Protein AF-A0A2N3KUZ4-F1 (afdb_monomer_lite)

Secondary structure (DSSP, 8-state):
------EEEEEEEEEETTS-EEEEEEESSHHHHHHHHHHHHTSTTEEEEEEEEEEEETTTTEEEEEEEEEEEHHHHHTTSSS------------HHHHHHHHHHHHHHHHHHHHHHHHHHHHHHHH--

Structure (mmCIF, N/CA/C/O backbone):
data_AF-A0A2N3KUZ4-F1
#
_entry.id   AF-A0A2N3KUZ4-F1
#
loop_
_atom_site.group_PDB
_atom_site.id
_atom_site.type_symbol
_atom_site.label_atom_id
_atom_site.label_alt_id
_atom_site.label_comp_id
_atom_site.label_asym_id
_atom_site.label_entity_id
_atom_site.label_seq_id
_atom_site.pdbx_PDB_ins_code
_atom_site.Cartn_x
_atom_site.Cartn_y
_atom_site.Cartn_z
_atom_site.occupancy
_atom_site.B_iso_or_equiv
_atom_site.auth_seq_id
_atom_site.auth_comp_id
_atom_site.auth_asym_id
_atom_site.auth_atom_id
_atom_site.pdbx_PDB_model_num
ATOM 1 N N . MET A 1 1 ? -25.610 15.418 17.432 1.00 38.47 1 MET A N 1
ATOM 2 C CA . MET A 1 1 ? -25.399 14.179 16.653 1.00 38.47 1 MET A CA 1
ATOM 3 C C . MET A 1 1 ? -23.922 13.826 16.737 1.00 38.47 1 MET A C 1
ATOM 5 O O . MET A 1 1 ? -23.121 14.467 16.071 1.00 38.47 1 MET A O 1
ATOM 9 N N . SER A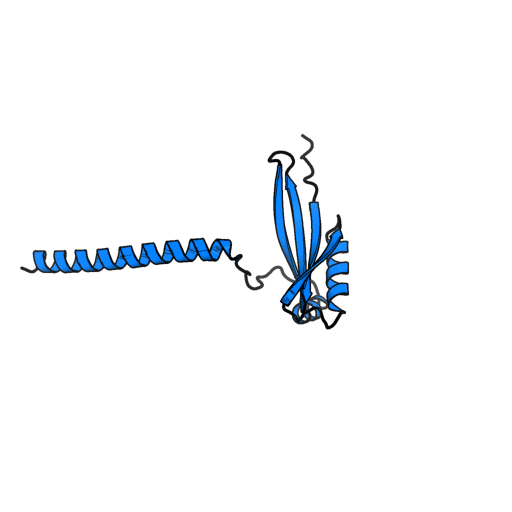 1 2 ? -23.537 12.907 17.626 1.00 41.91 2 SER A N 1
ATOM 10 C CA . SER A 1 2 ? -22.158 12.411 17.710 1.00 41.91 2 SER A CA 1
ATOM 11 C C . SER A 1 2 ? -21.887 11.555 16.476 1.00 41.91 2 SER A C 1
ATOM 13 O O . SER A 1 2 ? -22.468 10.482 16.328 1.00 41.91 2 SER A O 1
ATOM 15 N N . GLY A 1 3 ? -21.078 12.078 15.554 1.00 49.69 3 GLY A N 1
ATOM 16 C CA . GLY A 1 3 ? -20.662 11.356 14.359 1.00 49.69 3 GLY A CA 1
ATOM 17 C C . GLY A 1 3 ? -20.030 10.033 14.763 1.00 49.69 3 GLY A C 1
ATOM 18 O O . GLY A 1 3 ? -19.158 10.005 15.626 1.00 49.69 3 GLY A O 1
ATOM 19 N N . ASN A 1 4 ? -20.513 8.943 14.176 1.00 50.81 4 ASN A N 1
ATOM 20 C CA . ASN A 1 4 ? -19.980 7.614 14.411 1.00 50.81 4 ASN A CA 1
ATOM 21 C C . ASN A 1 4 ? -18.487 7.638 14.031 1.00 50.81 4 ASN A C 1
ATOM 23 O O . ASN A 1 4 ? -18.154 7.788 12.851 1.00 50.81 4 ASN A O 1
ATOM 27 N N . LEU A 1 5 ? -17.585 7.623 15.021 1.00 57.00 5 LEU A N 1
ATOM 28 C CA . LEU A 1 5 ? -16.144 7.608 14.779 1.00 57.00 5 LEU A CA 1
ATOM 29 C C . LEU A 1 5 ? -15.813 6.243 14.173 1.00 57.00 5 LEU A C 1
ATOM 31 O O . LEU A 1 5 ? -15.598 5.276 14.895 1.00 57.00 5 LEU A O 1
ATOM 35 N N . LEU A 1 6 ? -15.795 6.170 12.839 1.00 62.56 6 LEU A N 1
ATOM 36 C CA . LEU A 1 6 ? -15.320 5.002 12.100 1.00 62.56 6 LEU A CA 1
ATOM 37 C C . LEU A 1 6 ? -13.988 4.559 12.709 1.00 62.56 6 LEU A C 1
ATOM 39 O O . LEU A 1 6 ? -13.032 5.343 12.719 1.00 62.56 6 LEU A O 1
ATOM 43 N N . ARG A 1 7 ? -13.918 3.328 13.222 1.00 71.81 7 ARG A N 1
ATOM 44 C CA . ARG A 1 7 ? -12.677 2.788 13.778 1.00 71.81 7 ARG A CA 1
ATOM 45 C C . ARG A 1 7 ? -11.683 2.649 12.628 1.00 71.81 7 ARG A C 1
ATOM 47 O O . ARG A 1 7 ? -11.876 1.831 11.728 1.00 71.81 7 ARG A O 1
ATOM 54 N N . LYS A 1 8 ? -10.665 3.509 12.630 1.00 84.75 8 LYS A N 1
ATOM 55 C CA . LYS A 1 8 ? -9.587 3.497 11.641 1.00 84.75 8 LYS A CA 1
ATOM 56 C C . LYS A 1 8 ? -8.400 2.750 12.217 1.00 84.75 8 LYS A C 1
ATOM 58 O O . LYS A 1 8 ? -7.985 3.030 13.340 1.00 84.75 8 LYS A O 1
ATOM 63 N N . THR A 1 9 ? -7.853 1.833 11.442 1.00 88.88 9 THR A N 1
ATOM 64 C CA . THR A 1 9 ? -6.560 1.212 11.715 1.00 88.88 9 THR A CA 1
ATOM 65 C C . THR A 1 9 ? -5.684 1.318 10.477 1.00 88.88 9 THR A C 1
ATOM 67 O O . THR A 1 9 ? -6.168 1.556 9.372 1.00 88.88 9 THR A O 1
ATOM 70 N N . TYR A 1 10 ? -4.379 1.199 10.665 1.00 89.75 10 TYR A N 1
ATOM 71 C CA . TYR A 1 10 ? -3.377 1.327 9.623 1.00 89.75 10 TYR A CA 1
ATOM 72 C C . TYR A 1 10 ? -2.507 0.081 9.640 1.00 89.75 10 TYR A C 1
ATOM 74 O O . TYR A 1 10 ? -1.762 -0.149 10.588 1.00 89.75 10 TYR A O 1
ATOM 82 N N . THR A 1 11 ? -2.608 -0.718 8.590 1.00 92.69 11 THR A N 1
ATOM 83 C CA . THR A 1 11 ? -1.832 -1.938 8.405 1.00 92.69 11 THR A CA 1
ATOM 84 C C . THR A 1 11 ? -0.625 -1.654 7.524 1.00 92.69 11 THR A C 1
ATOM 86 O O . THR A 1 11 ? -0.754 -1.090 6.434 1.00 92.69 11 THR A O 1
ATOM 89 N N . VAL A 1 12 ? 0.556 -2.053 7.981 1.00 92.06 12 VAL A N 1
ATOM 90 C CA . VAL A 1 12 ? 1.801 -1.946 7.221 1.00 92.06 12 VAL A CA 1
ATOM 91 C C . VAL A 1 12 ? 2.021 -3.239 6.447 1.00 92.06 12 VAL A C 1
ATOM 93 O O . VAL A 1 12 ? 2.230 -4.304 7.026 1.00 92.06 12 VAL A O 1
ATOM 96 N N . MET A 1 13 ? 1.999 -3.130 5.124 1.00 92.81 13 MET A N 1
ATOM 97 C CA . MET A 1 13 ? 2.273 -4.217 4.191 1.00 92.81 13 MET A CA 1
ATOM 98 C C . MET A 1 13 ? 3.639 -4.000 3.557 1.00 92.81 13 MET A C 1
ATOM 100 O O . MET A 1 13 ? 3.912 -2.920 3.041 1.00 92.81 13 MET A O 1
ATOM 104 N N . VAL A 1 14 ? 4.490 -5.015 3.533 1.00 91.69 14 VAL A N 1
ATOM 105 C CA . VAL A 1 14 ? 5.822 -4.926 2.931 1.00 91.69 14 VAL A CA 1
ATOM 106 C C . VAL A 1 14 ? 5.991 -5.940 1.821 1.00 91.69 14 VAL A C 1
ATOM 108 O O . VAL A 1 14 ? 5.605 -7.098 1.948 1.00 91.69 14 VAL A O 1
ATOM 111 N N . THR A 1 15 ? 6.590 -5.486 0.728 1.00 91.38 15 THR A N 1
ATOM 112 C CA . THR A 1 15 ? 6.968 -6.315 -0.411 1.00 91.38 15 THR A CA 1
ATOM 113 C C . THR A 1 15 ? 8.455 -6.628 -0.320 1.00 91.38 15 THR A C 1
ATOM 115 O O . THR A 1 15 ? 9.291 -5.721 -0.248 1.00 91.38 15 THR A O 1
ATOM 118 N N . ARG A 1 16 ? 8.784 -7.919 -0.318 1.00 87.69 16 ARG A N 1
ATOM 119 C CA . ARG A 1 16 ? 10.162 -8.421 -0.317 1.00 87.69 16 ARG A CA 1
ATOM 120 C C . ARG A 1 16 ? 10.762 -8.421 -1.718 1.00 87.69 16 ARG A C 1
ATOM 122 O O . ARG A 1 16 ? 10.039 -8.398 -2.710 1.00 87.69 16 ARG A O 1
ATOM 129 N N . THR A 1 17 ? 12.085 -8.517 -1.800 1.00 83.44 17 THR A N 1
ATOM 130 C CA . THR A 1 17 ? 12.831 -8.688 -3.063 1.00 83.44 17 THR A CA 1
ATOM 131 C C . THR A 1 17 ? 12.383 -9.917 -3.849 1.00 83.44 17 THR A C 1
ATOM 133 O O . THR A 1 17 ? 12.437 -9.922 -5.072 1.00 83.44 17 THR A O 1
ATOM 136 N N . THR A 1 18 ? 11.864 -10.933 -3.158 1.00 85.06 18 THR A N 1
ATOM 137 C CA . THR A 1 18 ? 11.267 -12.132 -3.757 1.00 85.06 18 THR A CA 1
ATOM 138 C C . THR A 1 18 ? 9.881 -11.897 -4.374 1.00 85.06 18 THR A C 1
ATOM 140 O O . THR A 1 18 ? 9.295 -12.829 -4.915 1.00 85.06 18 THR A O 1
ATOM 143 N N . GLY A 1 19 ? 9.317 -10.690 -4.258 1.00 79.56 19 GLY A N 1
ATOM 144 C CA . GLY A 1 19 ? 7.958 -10.350 -4.693 1.00 79.56 19 GLY A CA 1
ATOM 145 C C . GLY A 1 19 ? 6.856 -10.755 -3.708 1.00 79.56 19 GLY A C 1
ATOM 146 O O . GLY A 1 19 ? 5.696 -10.397 -3.906 1.00 79.56 19 GLY A O 1
ATOM 147 N N . ALA A 1 20 ? 7.194 -11.461 -2.625 1.00 82.81 20 ALA A N 1
ATOM 148 C CA . ALA A 1 20 ? 6.234 -11.836 -1.593 1.00 82.81 20 ALA A CA 1
ATOM 149 C C . ALA A 1 20 ? 5.785 -10.611 -0.779 1.00 82.81 20 ALA A C 1
ATOM 151 O O . ALA A 1 20 ? 6.618 -9.810 -0.344 1.00 82.81 20 ALA A O 1
ATOM 152 N N . GLN A 1 21 ? 4.477 -10.498 -0.538 1.00 87.50 21 GLN A N 1
ATOM 153 C CA . GLN A 1 21 ? 3.905 -9.502 0.368 1.00 87.50 21 GLN A CA 1
ATOM 154 C C . GLN A 1 21 ? 3.726 -10.083 1.768 1.00 87.50 21 GLN A C 1
ATOM 156 O O . GLN A 1 21 ? 3.338 -11.239 1.929 1.00 87.50 21 GLN A O 1
ATOM 161 N N . MET A 1 22 ? 4.004 -9.267 2.777 1.00 89.69 22 MET A N 1
ATOM 162 C CA . MET A 1 22 ? 3.895 -9.627 4.183 1.00 89.69 22 MET A CA 1
ATOM 163 C C . MET A 1 22 ? 3.236 -8.494 4.956 1.00 89.69 22 MET A C 1
ATOM 165 O O . MET A 1 22 ? 3.638 -7.338 4.833 1.00 89.69 22 MET A O 1
ATOM 169 N N . GLU A 1 23 ? 2.246 -8.837 5.766 1.00 90.69 23 GLU A N 1
ATOM 170 C CA . GLU A 1 23 ? 1.716 -7.937 6.781 1.00 90.69 23 GLU A CA 1
ATOM 171 C C . GLU A 1 23 ? 2.681 -7.911 7.968 1.00 90.69 23 GLU A C 1
ATOM 173 O O . GLU A 1 23 ? 3.080 -8.964 8.467 1.00 90.69 23 GLU A O 1
ATOM 178 N N . LEU A 1 24 ? 3.101 -6.719 8.381 1.00 87.94 24 LEU A N 1
ATOM 179 C CA . LEU A 1 24 ? 3.979 -6.541 9.538 1.00 87.94 24 LEU A CA 1
ATOM 180 C C . LEU A 1 24 ? 3.175 -6.297 10.802 1.00 87.94 24 LEU A C 1
ATOM 182 O O . LEU A 1 24 ? 3.302 -7.027 11.779 1.00 87.94 24 LEU A O 1
ATOM 186 N N . GLU A 1 25 ? 2.384 -5.232 10.786 1.00 89.06 25 GLU A N 1
ATOM 187 C CA . GLU A 1 25 ? 1.740 -4.715 11.980 1.00 89.06 25 GLU A CA 1
ATOM 188 C C . GLU A 1 25 ? 0.522 -3.879 11.599 1.00 89.06 25 GLU A C 1
ATOM 190 O O . GLU A 1 25 ? 0.503 -3.217 10.558 1.00 89.06 25 GLU A O 1
ATOM 195 N N . THR A 1 26 ? -0.477 -3.883 12.478 1.00 89.81 26 THR A N 1
ATOM 196 C CA . THR A 1 26 ? -1.628 -2.990 12.404 1.00 89.81 26 THR A CA 1
ATOM 197 C C . THR A 1 26 ? -1.611 -2.038 13.598 1.00 89.81 26 THR A C 1
ATOM 199 O O . THR A 1 26 ? -1.738 -2.470 14.740 1.00 89.81 26 THR A O 1
ATOM 202 N N . ALA A 1 27 ? -1.499 -0.738 13.330 1.00 87.69 27 ALA A N 1
ATOM 203 C CA . ALA A 1 27 ? -1.516 0.324 14.332 1.00 87.69 27 ALA A CA 1
ATOM 204 C C . ALA A 1 27 ? -2.841 1.103 14.302 1.00 87.69 27 ALA A C 1
ATOM 206 O O . ALA A 1 27 ? -3.505 1.202 13.271 1.00 87.69 27 ALA A O 1
ATOM 207 N N . SER A 1 28 ? -3.237 1.705 15.423 1.00 85.06 28 SER A N 1
ATOM 208 C CA . SER A 1 28 ? -4.383 2.629 15.478 1.00 85.06 28 SER A CA 1
ATOM 209 C C . SER A 1 28 ? -4.050 4.019 14.932 1.00 85.06 28 SER A C 1
ATOM 211 O O . SER A 1 28 ? -4.935 4.739 14.473 1.00 85.06 28 SER A O 1
ATOM 213 N N . GLU A 1 29 ? -2.772 4.396 14.958 1.00 86.81 29 GLU A N 1
ATOM 214 C CA . GLU A 1 29 ? -2.299 5.717 14.562 1.00 86.81 29 GLU A CA 1
ATOM 215 C C . GLU A 1 29 ? -1.463 5.664 13.285 1.00 86.81 29 GLU A C 1
ATOM 217 O O . GLU A 1 29 ? -0.595 4.808 13.110 1.00 86.81 29 GLU A O 1
ATOM 222 N N . TYR A 1 30 ? -1.690 6.638 12.402 1.00 84.88 30 TYR A N 1
ATOM 223 C CA . TYR A 1 30 ? -0.965 6.740 11.138 1.00 84.88 30 TYR A CA 1
ATOM 224 C C . TYR A 1 30 ? 0.537 6.980 11.345 1.00 84.88 30 TYR A C 1
ATOM 226 O O . TYR A 1 30 ? 1.354 6.419 10.619 1.00 84.88 30 TYR A O 1
ATOM 234 N N . ALA A 1 31 ? 0.910 7.797 12.336 1.00 85.62 31 ALA A N 1
ATOM 235 C CA . ALA A 1 31 ? 2.310 8.104 12.629 1.00 85.62 31 ALA A CA 1
ATOM 236 C C . ALA A 1 31 ? 3.098 6.844 13.028 1.00 85.62 31 ALA A C 1
ATOM 238 O O . ALA A 1 31 ? 4.173 6.605 12.481 1.00 85.62 31 ALA A O 1
ATOM 239 N N . ALA A 1 32 ? 2.514 6.000 13.886 1.00 86.81 32 ALA A N 1
ATOM 240 C CA . ALA A 1 32 ? 3.104 4.728 14.295 1.00 86.81 32 ALA A CA 1
ATOM 241 C C . ALA A 1 32 ? 3.253 3.755 13.110 1.00 86.81 32 ALA A C 1
ATOM 243 O O . ALA A 1 32 ? 4.321 3.177 12.907 1.00 86.81 32 ALA A O 1
ATOM 244 N N . ALA A 1 33 ? 2.227 3.636 12.258 1.00 88.19 33 ALA A N 1
ATOM 245 C CA . ALA A 1 33 ? 2.316 2.819 11.044 1.00 88.19 33 ALA A CA 1
ATOM 246 C C . ALA A 1 33 ? 3.392 3.330 10.067 1.00 88.19 33 ALA A C 1
ATOM 248 O O . ALA A 1 33 ? 4.096 2.542 9.439 1.00 88.19 33 ALA A O 1
ATOM 249 N N . MET A 1 34 ? 3.556 4.648 9.949 1.00 89.50 34 MET A N 1
ATOM 250 C CA . MET A 1 34 ? 4.599 5.254 9.119 1.00 89.50 34 MET A CA 1
ATOM 251 C C . MET A 1 34 ? 6.005 4.992 9.654 1.00 89.50 34 MET A C 1
ATOM 253 O O . MET A 1 34 ? 6.910 4.732 8.864 1.00 89.50 34 MET A O 1
ATOM 257 N N . GLU A 1 35 ? 6.207 5.061 10.967 1.00 90.12 35 GLU A N 1
ATOM 258 C CA . GLU A 1 35 ? 7.487 4.725 11.592 1.00 90.12 35 GLU A CA 1
ATOM 259 C C . GLU A 1 35 ? 7.838 3.248 11.376 1.00 90.12 35 GLU A C 1
ATOM 261 O O . GLU A 1 35 ? 8.936 2.938 10.908 1.00 90.12 35 GLU A O 1
ATOM 266 N N . SER A 1 36 ? 6.873 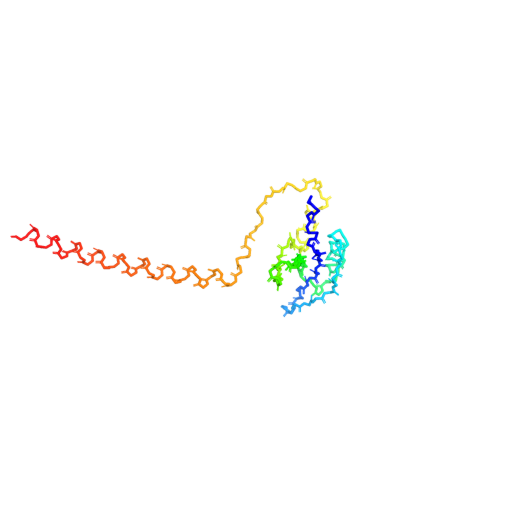2.352 11.600 1.00 89.56 36 SER A N 1
ATOM 267 C CA . SER A 1 36 ? 7.020 0.913 11.351 1.00 89.56 36 SER A CA 1
ATOM 268 C C . SER A 1 36 ? 7.337 0.624 9.874 1.00 89.56 36 SER A C 1
ATOM 270 O O . SER A 1 36 ? 8.273 -0.116 9.564 1.00 89.56 36 SER A O 1
ATOM 272 N N . ALA A 1 37 ? 6.664 1.305 8.938 1.00 89.19 37 ALA A N 1
ATOM 273 C CA . ALA A 1 37 ? 6.941 1.195 7.506 1.00 89.19 37 ALA A CA 1
ATOM 274 C C . ALA A 1 37 ? 8.352 1.677 7.119 1.00 89.19 37 ALA A C 1
ATOM 276 O O . ALA A 1 37 ? 9.002 1.047 6.285 1.00 89.19 37 ALA A O 1
ATOM 277 N N . LYS A 1 38 ? 8.849 2.765 7.725 1.00 90.12 38 LYS A N 1
ATOM 278 C CA . LYS A 1 38 ? 10.226 3.243 7.510 1.00 90.12 38 LYS A CA 1
ATOM 279 C C . LYS A 1 38 ? 11.246 2.239 8.037 1.00 90.12 38 LYS A C 1
ATOM 281 O O . LYS A 1 38 ? 12.122 1.827 7.285 1.00 90.12 38 LYS A O 1
ATOM 286 N N . LYS A 1 39 ? 11.071 1.782 9.280 1.00 89.62 39 LYS A N 1
ATOM 287 C CA . LYS A 1 39 ? 11.937 0.780 9.913 1.00 89.62 39 LYS A CA 1
ATOM 288 C C . LYS A 1 39 ? 11.974 -0.528 9.123 1.00 89.62 39 LYS A C 1
ATOM 290 O O . LYS A 1 39 ? 13.004 -1.187 9.027 1.00 89.62 39 LYS A O 1
ATOM 295 N N . ALA A 1 40 ? 10.858 -0.907 8.503 1.00 88.94 40 ALA A N 1
ATOM 296 C CA . ALA A 1 40 ? 10.816 -2.090 7.660 1.00 88.94 40 ALA A CA 1
ATOM 297 C C . ALA A 1 40 ? 11.667 -1.958 6.383 1.00 88.94 40 ALA A C 1
ATOM 299 O O . ALA A 1 40 ? 12.162 -2.970 5.887 1.00 88.94 40 ALA A O 1
ATOM 300 N N . LEU A 1 41 ? 11.869 -0.745 5.859 1.00 88.62 41 LEU A N 1
ATOM 301 C CA . LEU A 1 41 ? 12.713 -0.496 4.683 1.00 88.62 41 LEU A CA 1
ATOM 302 C C . LEU A 1 41 ? 14.218 -0.493 4.991 1.00 88.62 41 LEU A C 1
ATOM 304 O O . LEU A 1 41 ? 15.014 -0.631 4.053 1.00 88.62 41 LEU A O 1
ATOM 308 N N . ASP A 1 42 ? 14.606 -0.421 6.269 1.00 87.94 42 ASP A N 1
ATOM 309 C CA . ASP A 1 42 ? 16.000 -0.599 6.703 1.00 87.94 42 ASP A CA 1
ATOM 310 C C . ASP A 1 42 ? 16.506 -2.015 6.380 1.00 87.94 42 ASP A C 1
ATOM 312 O O . ASP A 1 42 ? 17.688 -2.225 6.109 1.00 87.94 42 ASP A O 1
ATOM 316 N N . ASN A 1 43 ? 15.606 -3.004 6.337 1.00 87.50 43 ASN A N 1
ATOM 317 C CA . ASN A 1 43 ? 15.944 -4.356 5.907 1.00 87.50 43 ASN A CA 1
ATOM 318 C C . ASN A 1 43 ? 16.111 -4.413 4.380 1.00 87.50 43 ASN A C 1
ATOM 320 O O . ASN A 1 43 ? 15.147 -4.240 3.632 1.00 87.50 43 ASN A O 1
ATOM 324 N N . THR A 1 44 ? 17.321 -4.734 3.912 1.00 85.94 44 THR A N 1
ATOM 325 C CA . THR A 1 44 ? 17.688 -4.828 2.485 1.00 85.94 44 THR A CA 1
ATOM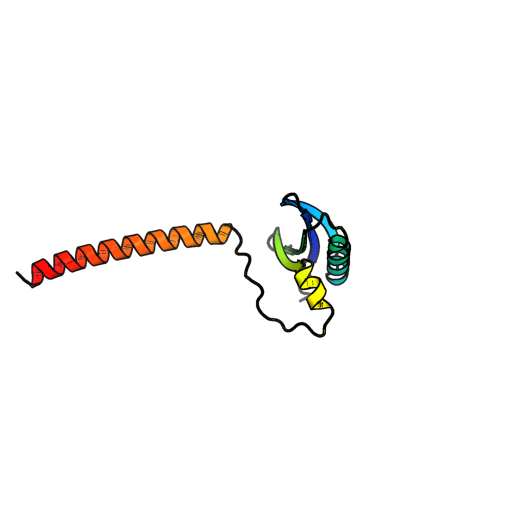 326 C C . THR A 1 44 ? 16.847 -5.812 1.679 1.00 85.94 44 THR A C 1
ATOM 328 O O . THR A 1 44 ? 16.667 -5.606 0.479 1.00 85.94 44 THR A O 1
ATOM 331 N N . ASN A 1 45 ? 16.259 -6.810 2.340 1.00 88.06 45 ASN A N 1
ATOM 332 C CA . ASN A 1 45 ? 15.364 -7.794 1.729 1.00 88.06 45 ASN A CA 1
ATOM 333 C C . ASN A 1 45 ? 13.958 -7.251 1.432 1.00 88.06 45 ASN A C 1
ATOM 335 O O . ASN A 1 45 ? 13.171 -7.926 0.768 1.00 88.06 45 ASN A O 1
ATOM 339 N N . ASN A 1 46 ? 13.634 -6.052 1.912 1.00 88.00 46 ASN A N 1
ATOM 340 C CA . ASN A 1 46 ? 12.379 -5.361 1.654 1.00 88.00 46 ASN A CA 1
ATOM 341 C C . ASN A 1 46 ? 12.606 -4.262 0.611 1.00 88.00 46 ASN A C 1
ATOM 343 O O . ASN A 1 46 ? 13.584 -3.513 0.690 1.00 88.00 46 ASN A O 1
ATOM 347 N N . VAL A 1 47 ? 11.707 -4.177 -0.369 1.00 88.69 47 VAL A N 1
ATOM 348 C CA . VAL A 1 47 ? 11.803 -3.230 -1.498 1.00 88.69 47 VAL A CA 1
ATOM 349 C C . VAL A 1 47 ? 10.8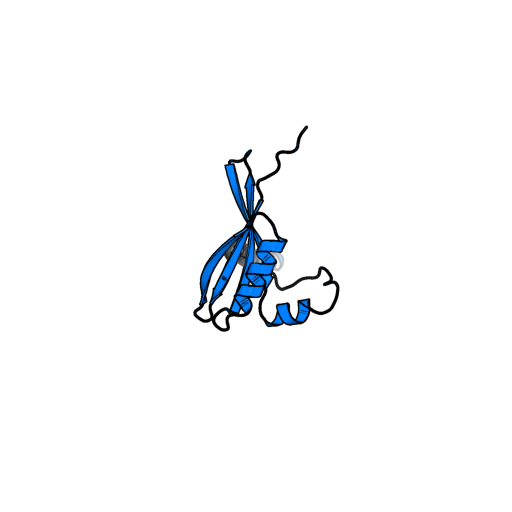10 -2.085 -1.349 1.00 88.69 47 VAL A C 1
ATOM 351 O O . VAL A 1 47 ? 11.100 -0.951 -1.724 1.00 88.69 47 VAL A O 1
ATOM 354 N N . GLU A 1 48 ? 9.639 -2.375 -0.786 1.00 89.88 48 GLU A N 1
ATOM 355 C CA . GLU A 1 48 ? 8.544 -1.421 -0.684 1.00 89.88 48 GLU A CA 1
ATOM 356 C C . GLU A 1 48 ? 7.726 -1.674 0.583 1.00 89.88 48 GLU A C 1
ATOM 358 O O . GLU A 1 48 ? 7.435 -2.821 0.918 1.00 89.88 48 GLU A O 1
ATOM 363 N N . ALA A 1 49 ? 7.322 -0.604 1.259 1.00 91.12 49 ALA A N 1
ATOM 364 C CA . ALA A 1 49 ? 6.394 -0.613 2.377 1.00 91.12 49 ALA A CA 1
ATOM 365 C C . ALA A 1 49 ? 5.162 0.226 2.021 1.00 91.12 49 ALA A C 1
ATOM 367 O O . ALA A 1 49 ? 5.268 1.365 1.568 1.00 91.12 49 ALA A O 1
ATOM 368 N N . ARG A 1 50 ? 3.972 -0.326 2.227 1.00 91.88 50 ARG A N 1
ATOM 369 C CA . ARG A 1 50 ? 2.681 0.314 1.986 1.00 91.88 50 ARG A CA 1
ATOM 370 C C . ARG A 1 50 ? 1.944 0.443 3.305 1.00 91.88 50 ARG A C 1
ATOM 372 O O . ARG A 1 50 ? 1.816 -0.531 4.037 1.00 91.88 50 ARG A O 1
ATOM 379 N N . VAL A 1 51 ? 1.412 1.625 3.573 1.00 91.00 51 VAL A N 1
ATOM 380 C CA . VAL A 1 51 ? 0.489 1.847 4.686 1.00 91.00 51 VAL A CA 1
ATOM 381 C C . VAL A 1 51 ? -0.925 1.781 4.129 1.00 91.00 51 VAL A C 1
ATOM 383 O O . VAL A 1 51 ? -1.294 2.564 3.246 1.00 91.00 51 VAL A O 1
ATOM 386 N N . VAL A 1 52 ? -1.700 0.826 4.627 1.00 91.50 52 VAL A N 1
ATOM 387 C CA . VAL A 1 52 ? -3.089 0.575 4.249 1.00 91.50 52 VAL A CA 1
ATOM 388 C C . VAL A 1 52 ? -3.982 1.038 5.386 1.00 91.50 52 VAL A C 1
ATOM 390 O O . VAL A 1 52 ? -3.912 0.512 6.487 1.00 91.50 52 VAL A O 1
ATOM 393 N N . GLU A 1 53 ? -4.820 2.030 5.134 1.00 90.25 53 GLU A N 1
ATOM 394 C CA . GLU A 1 53 ? -5.865 2.432 6.062 1.00 90.25 53 GLU A CA 1
ATOM 395 C C . GLU A 1 53 ? -7.059 1.484 5.912 1.00 90.25 53 GLU A C 1
ATOM 397 O O . GLU A 1 53 ? -7.631 1.351 4.827 1.00 90.25 53 GLU A O 1
ATOM 402 N N . ASN A 1 54 ? -7.445 0.855 7.015 1.00 89.00 54 ASN A N 1
ATOM 403 C CA . ASN A 1 54 ? -8.651 0.057 7.134 1.00 89.00 54 ASN A CA 1
ATOM 404 C C . ASN A 1 54 ? -9.681 0.874 7.914 1.00 89.00 54 ASN A C 1
ATOM 406 O O . ASN A 1 54 ? -9.478 1.242 9.074 1.00 89.00 54 ASN A O 1
ATOM 410 N N . LYS A 1 55 ? -10.798 1.175 7.258 1.00 88.56 55 LYS A N 1
ATOM 411 C CA . LYS A 1 55 ? -11.955 1.828 7.866 1.00 88.56 55 LYS A CA 1
ATOM 412 C C . LYS A 1 55 ? -13.072 0.808 7.992 1.00 88.56 55 LYS A C 1
ATOM 414 O O . LYS A 1 55 ? -13.547 0.296 6.976 1.00 88.56 55 LYS A O 1
ATOM 419 N N . TYR A 1 56 ? -13.511 0.558 9.218 1.00 83.31 56 TYR A N 1
ATOM 420 C CA . TYR A 1 56 ? -14.720 -0.218 9.454 1.00 83.31 56 TYR A CA 1
ATOM 421 C C . TYR A 1 56 ? -15.928 0.713 9.552 1.00 83.31 56 TYR A C 1
ATOM 423 O O . TYR A 1 56 ? -15.939 1.638 10.366 1.00 83.31 56 TYR A O 1
ATOM 431 N N . ASP A 1 57 ? -16.915 0.491 8.685 1.00 79.75 57 ASP A N 1
ATOM 432 C CA . ASP A 1 57 ? -18.183 1.212 8.694 1.00 79.75 57 ASP A CA 1
ATOM 433 C C . ASP A 1 57 ? -19.251 0.385 9.407 1.00 79.75 57 ASP A C 1
ATOM 435 O O . ASP A 1 57 ? -19.822 -0.541 8.829 1.00 79.75 57 ASP A O 1
ATOM 439 N N . ASP A 1 58 ? -19.528 0.742 10.663 1.00 73.56 58 ASP A N 1
ATOM 440 C CA . ASP A 1 58 ? -20.524 0.071 11.504 1.00 73.56 58 ASP A CA 1
ATOM 441 C C . ASP A 1 58 ? -21.937 0.122 10.905 1.00 73.56 58 ASP A C 1
ATOM 443 O O . ASP A 1 58 ? -22.722 -0.808 11.099 1.00 73.56 58 ASP A O 1
ATOM 447 N N . ALA A 1 59 ? -22.269 1.179 10.152 1.00 77.94 59 ALA A N 1
ATOM 448 C CA . ALA A 1 59 ? -23.607 1.359 9.593 1.00 77.94 59 ALA A CA 1
ATOM 449 C C . ALA A 1 59 ? -23.859 0.418 8.410 1.00 77.94 59 ALA A C 1
ATOM 451 O O . ALA A 1 59 ? -24.956 -0.119 8.259 1.00 77.94 59 ALA A O 1
ATOM 452 N N . THR A 1 60 ? -22.842 0.199 7.574 1.00 80.75 60 THR A N 1
ATOM 453 C CA . THR A 1 60 ? -22.952 -0.689 6.406 1.00 80.75 60 THR A CA 1
ATOM 454 C C . THR A 1 60 ? -22.377 -2.085 6.646 1.00 80.75 60 THR A C 1
ATOM 456 O O . THR A 1 60 ? -22.547 -2.953 5.788 1.00 80.75 60 THR A O 1
ATOM 459 N N . ARG A 1 61 ? -21.728 -2.318 7.800 1.00 78.94 61 ARG A N 1
ATOM 460 C CA . ARG A 1 61 ? -20.940 -3.523 8.130 1.00 78.94 61 ARG A CA 1
ATOM 461 C C . ARG A 1 61 ? -19.921 -3.869 7.043 1.00 78.94 61 ARG A C 1
ATOM 463 O O . ARG A 1 61 ? -19.677 -5.039 6.753 1.00 78.94 61 ARG A O 1
ATOM 470 N N . LYS A 1 62 ? -19.361 -2.845 6.395 1.00 81.06 62 LYS A N 1
ATOM 471 C CA . LYS A 1 62 ? -18.377 -3.001 5.320 1.00 81.06 62 LYS A CA 1
ATOM 472 C C . LYS A 1 62 ? -17.020 -2.500 5.772 1.00 81.06 62 LYS A C 1
ATOM 474 O O . LYS A 1 62 ? -16.896 -1.434 6.371 1.00 81.06 62 LYS A O 1
ATOM 479 N N . GLU A 1 63 ? -15.995 -3.255 5.407 1.00 81.50 63 GLU A N 1
ATOM 480 C CA . GLU A 1 63 ? -14.611 -2.832 5.537 1.00 81.50 63 GLU A CA 1
ATOM 481 C C . GLU A 1 63 ? -14.173 -2.124 4.251 1.00 81.50 63 GLU A C 1
ATOM 483 O O . GLU A 1 63 ? -14.402 -2.612 3.141 1.00 81.50 63 GLU A O 1
ATOM 488 N N . LYS A 1 64 ? -13.553 -0.954 4.393 1.00 85.75 64 LYS A N 1
ATOM 489 C CA . LYS A 1 64 ? -12.926 -0.227 3.288 1.00 85.75 64 LYS A CA 1
ATOM 490 C C . LYS A 1 64 ? -11.430 -0.172 3.543 1.00 85.75 64 LYS A C 1
ATOM 492 O O . 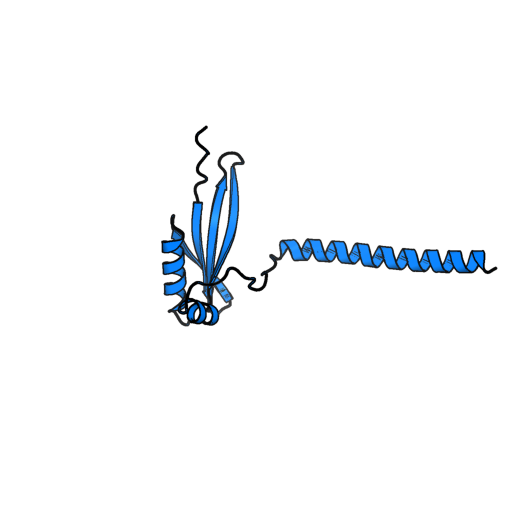LYS A 1 64 ? -10.999 0.470 4.498 1.00 85.75 64 LYS A O 1
ATOM 497 N N . LYS A 1 65 ? -10.659 -0.825 2.675 1.00 89.94 65 LYS A N 1
ATOM 498 C CA . LYS A 1 65 ? -9.195 -0.797 2.699 1.00 89.94 65 LYS A CA 1
ATOM 499 C C . LYS A 1 65 ? -8.688 0.147 1.622 1.00 89.94 65 LYS A C 1
ATOM 501 O O . LYS A 1 65 ? -9.120 0.063 0.472 1.00 89.94 65 LYS A O 1
ATOM 506 N N . GLN A 1 66 ? -7.778 1.040 1.981 1.00 88.69 66 GLN A N 1
ATOM 507 C CA . GLN A 1 66 ? -7.180 1.987 1.050 1.00 88.69 66 GLN A CA 1
ATOM 508 C C . GLN A 1 66 ? -5.685 2.110 1.313 1.00 88.69 66 GLN A C 1
ATOM 510 O O . GLN A 1 66 ? -5.266 2.381 2.432 1.00 88.69 66 GLN A O 1
ATOM 515 N N . VAL A 1 67 ? -4.864 1.983 0.271 1.00 89.75 67 VAL A N 1
ATOM 516 C CA . VAL A 1 67 ? -3.442 2.332 0.373 1.00 89.75 67 VAL A CA 1
ATOM 517 C C . VAL A 1 67 ? -3.332 3.851 0.476 1.00 89.75 67 VAL A C 1
ATOM 519 O O . VAL A 1 67 ? -3.680 4.564 -0.464 1.00 89.75 67 VAL A O 1
ATOM 522 N N . VAL A 1 68 ? -2.868 4.346 1.621 1.00 90.31 68 VAL A N 1
ATOM 523 C CA . VAL A 1 68 ? -2.736 5.787 1.893 1.00 90.31 68 VAL A CA 1
ATOM 524 C C . VAL A 1 68 ? -1.314 6.294 1.683 1.00 90.31 68 VAL A C 1
ATOM 526 O O . VAL A 1 68 ? -1.114 7.478 1.411 1.00 90.31 68 VAL A O 1
ATOM 529 N N . LYS A 1 69 ? -0.314 5.408 1.764 1.00 89.44 69 LYS A N 1
ATOM 530 C CA . LYS A 1 69 ? 1.082 5.757 1.495 1.00 89.44 69 LYS A CA 1
ATOM 531 C C . LYS A 1 69 ? 1.858 4.569 0.947 1.00 89.44 69 LYS A C 1
ATOM 533 O O . LYS A 1 69 ? 1.675 3.444 1.399 1.00 89.44 69 LYS A O 1
ATOM 538 N N . ILE A 1 70 ? 2.756 4.851 0.009 1.00 91.12 70 ILE A N 1
ATOM 539 C CA . ILE A 1 70 ? 3.755 3.912 -0.500 1.00 91.12 70 ILE A CA 1
ATOM 540 C C . ILE A 1 70 ? 5.128 4.522 -0.229 1.00 91.12 70 ILE A C 1
ATOM 542 O O . ILE A 1 70 ? 5.359 5.702 -0.510 1.00 91.12 70 ILE A O 1
ATOM 546 N N . LEU A 1 71 ? 6.013 3.724 0.349 1.00 88.94 71 LEU A N 1
ATOM 547 C CA . LEU A 1 71 ? 7.391 4.058 0.656 1.00 88.94 71 LEU A CA 1
ATOM 548 C C . LEU A 1 71 ? 8.293 3.022 -0.010 1.00 88.94 71 LEU A C 1
ATOM 550 O O . LEU A 1 71 ? 8.081 1.821 0.113 1.00 88.94 71 LEU A O 1
ATOM 554 N N . ASN A 1 72 ? 9.324 3.497 -0.683 1.00 88.38 72 ASN A N 1
ATOM 555 C CA . ASN A 1 72 ? 10.461 2.708 -1.141 1.00 88.38 72 ASN A CA 1
ATOM 556 C C . ASN A 1 72 ? 11.732 3.499 -0.785 1.00 88.38 72 ASN A C 1
ATOM 558 O O . ASN A 1 72 ? 11.636 4.636 -0.309 1.00 88.38 72 ASN A O 1
ATOM 562 N N . ARG A 1 73 ? 12.920 2.919 -0.976 1.00 80.56 73 ARG A N 1
ATOM 563 C CA . ARG A 1 73 ? 14.177 3.595 -0.603 1.00 80.56 73 ARG A CA 1
ATOM 564 C C . ARG A 1 73 ? 14.371 4.933 -1.323 1.00 80.56 73 ARG A C 1
ATOM 566 O O . ARG A 1 73 ? 14.786 5.900 -0.690 1.00 80.56 73 ARG A O 1
ATOM 573 N N . ASP A 1 74 ? 13.977 5.007 -2.589 1.00 77.56 74 ASP A N 1
ATOM 574 C CA . ASP A 1 74 ? 14.121 6.208 -3.420 1.00 77.56 74 ASP A CA 1
ATOM 575 C C . ASP A 1 74 ? 13.233 7.365 -2.918 1.00 77.56 74 ASP A C 1
ATOM 577 O O . ASP A 1 74 ? 13.664 8.517 -2.793 1.00 77.56 74 ASP A O 1
ATOM 581 N N . ASN A 1 75 ? 11.992 7.049 -2.535 1.00 73.81 75 ASN A N 1
ATOM 582 C CA . ASN A 1 75 ? 11.036 8.011 -1.991 1.00 73.81 75 ASN A CA 1
ATOM 583 C C . ASN A 1 75 ? 11.340 8.359 -0.529 1.00 73.81 75 ASN A C 1
ATOM 585 O O . ASN A 1 75 ? 10.994 9.450 -0.079 1.00 73.81 75 ASN A O 1
ATOM 589 N N . LEU A 1 76 ? 11.966 7.448 0.224 1.00 71.44 76 LEU A N 1
ATOM 590 C CA . LEU A 1 76 ? 12.356 7.684 1.613 1.00 71.44 76 LEU A CA 1
ATOM 591 C C . LEU A 1 76 ? 13.500 8.697 1.700 1.00 71.44 76 LEU A C 1
ATOM 593 O O . LEU A 1 76 ? 13.416 9.628 2.496 1.00 71.44 76 LEU A O 1
ATOM 597 N N . ALA A 1 77 ? 14.511 8.572 0.835 1.00 62.25 77 ALA A N 1
ATOM 598 C CA . ALA A 1 77 ? 15.598 9.547 0.725 1.00 62.25 77 ALA A CA 1
ATOM 599 C C . ALA A 1 77 ? 15.080 10.951 0.357 1.00 62.25 77 ALA A C 1
ATOM 601 O O . ALA A 1 77 ? 15.569 11.956 0.871 1.00 62.25 77 ALA A O 1
ATOM 602 N N . SER A 1 78 ? 14.029 11.009 -0.464 1.00 57.81 78 SER A N 1
ATOM 603 C CA . SER A 1 78 ? 13.359 12.250 -0.871 1.00 57.81 78 SER A CA 1
ATOM 604 C C . SER A 1 78 ? 12.412 12.829 0.193 1.00 57.81 78 SER A C 1
ATOM 606 O O . SER A 1 78 ? 11.958 13.962 0.060 1.00 57.81 78 SER A O 1
ATOM 608 N N . ALA A 1 79 ? 12.089 12.075 1.250 1.00 54.81 79 ALA A N 1
ATOM 609 C CA . ALA A 1 79 ? 11.197 12.512 2.328 1.00 54.81 79 ALA A CA 1
ATOM 610 C C . ALA A 1 79 ? 11.933 13.203 3.493 1.00 54.81 79 ALA A C 1
ATOM 612 O O . ALA A 1 79 ? 11.281 13.737 4.391 1.00 54.81 79 ALA A O 1
ATOM 613 N N . THR A 1 80 ? 13.270 13.195 3.491 1.00 54.84 80 THR A N 1
ATOM 614 C CA . THR A 1 80 ? 14.118 13.818 4.526 1.00 54.84 80 THR A CA 1
ATOM 615 C C . THR A 1 80 ? 14.370 15.311 4.253 1.00 54.84 80 THR A C 1
ATOM 617 O O . THR A 1 80 ? 14.866 16.029 5.118 1.00 54.84 80 THR A O 1
ATOM 620 N N . SER A 1 81 ? 13.984 15.817 3.078 1.00 41.59 81 SER A N 1
ATOM 621 C CA . SER A 1 81 ? 14.174 17.204 2.639 1.00 41.59 81 SER A CA 1
ATOM 622 C C . SER A 1 81 ? 12.847 17.975 2.545 1.00 41.59 81 SER A C 1
ATOM 624 O O . SER A 1 81 ? 12.253 18.109 1.480 1.00 41.59 81 SER A O 1
ATOM 626 N N . GLY A 1 82 ? 12.415 18.562 3.667 1.00 42.16 82 GLY A N 1
ATOM 627 C CA . GLY A 1 82 ? 11.406 19.636 3.696 1.00 42.16 82 GLY A CA 1
ATOM 628 C C . GLY A 1 82 ? 9.956 19.222 3.377 1.00 42.16 82 GLY A C 1
ATOM 629 O O . GLY A 1 82 ? 9.688 18.075 3.026 1.00 42.16 82 GLY A O 1
ATOM 630 N N . PRO A 1 83 ? 8.974 20.131 3.553 1.00 40.69 83 PRO A N 1
ATOM 631 C CA . PRO A 1 83 ? 7.554 19.792 3.518 1.00 40.69 83 PRO A CA 1
ATOM 632 C C . PRO A 1 83 ? 7.157 19.310 2.120 1.00 40.69 83 PRO A C 1
ATOM 634 O O . PRO A 1 83 ? 7.082 20.086 1.166 1.00 40.69 83 PRO A O 1
ATOM 637 N N . ALA A 1 84 ? 6.909 18.005 2.005 1.00 43.31 84 ALA A N 1
ATOM 638 C CA . ALA A 1 84 ? 6.539 17.367 0.755 1.00 43.31 84 ALA A CA 1
ATOM 639 C C . ALA A 1 84 ? 5.188 17.908 0.274 1.00 43.31 84 ALA A C 1
ATOM 641 O O . ALA A 1 84 ? 4.126 17.611 0.829 1.00 43.31 84 ALA A O 1
ATOM 642 N N . ARG A 1 85 ? 5.254 18.720 -0.783 1.00 40.44 85 ARG A N 1
ATOM 643 C CA . ARG A 1 85 ? 4.113 19.142 -1.588 1.00 40.44 85 ARG A CA 1
ATOM 644 C C . ARG A 1 85 ? 3.287 17.917 -1.983 1.00 40.44 85 ARG A C 1
ATOM 646 O O . ARG A 1 85 ? 3.799 16.944 -2.529 1.00 40.44 85 ARG A O 1
ATOM 653 N N . HIS A 1 86 ? 1.994 18.001 -1.706 1.00 48.00 86 HIS A N 1
ATOM 654 C CA . HIS A 1 86 ? 0.961 17.149 -2.272 1.00 48.00 86 HIS A CA 1
ATOM 655 C C . HIS A 1 86 ? 1.065 17.207 -3.808 1.00 48.00 86 HIS A C 1
ATOM 657 O O . HIS A 1 86 ? 0.874 18.273 -4.388 1.00 48.00 86 HIS A O 1
ATOM 663 N N . GLY A 1 87 ? 1.426 16.103 -4.464 1.00 39.94 87 GLY A N 1
ATOM 664 C CA . GLY A 1 87 ? 1.577 16.086 -5.920 1.00 39.94 87 GLY A CA 1
ATOM 665 C C . GLY A 1 87 ? 1.961 14.721 -6.484 1.00 39.94 87 GLY A C 1
ATOM 666 O O . GLY A 1 87 ? 3.130 14.363 -6.490 1.00 39.94 87 GLY A O 1
ATOM 667 N N . ASN A 1 88 ? 0.946 13.983 -6.942 1.00 46.28 88 ASN A N 1
ATOM 668 C CA . ASN A 1 88 ? 0.955 12.940 -7.977 1.00 46.28 88 ASN A CA 1
ATOM 669 C C . ASN A 1 88 ? 2.213 12.054 -8.125 1.00 46.28 88 ASN A C 1
ATOM 671 O O . ASN A 1 88 ? 3.019 12.249 -9.030 1.00 46.28 88 ASN A O 1
ATOM 675 N N . GLY A 1 89 ? 2.295 10.987 -7.323 1.00 37.62 89 GLY A N 1
ATOM 676 C CA . GLY A 1 89 ? 3.022 9.765 -7.702 1.00 37.62 89 GLY A CA 1
ATOM 677 C C . GLY A 1 89 ? 2.134 8.849 -8.564 1.00 37.62 89 GLY A C 1
ATOM 678 O O . GLY A 1 89 ? 0.908 8.978 -8.495 1.00 37.62 89 GLY A O 1
ATOM 679 N N . PRO A 1 90 ? 2.708 7.949 -9.386 1.00 40.00 90 PRO A N 1
ATOM 680 C CA . PRO A 1 90 ? 1.971 7.204 -10.400 1.00 40.00 90 PRO A CA 1
ATOM 681 C C . PRO A 1 90 ? 0.880 6.368 -9.735 1.00 40.00 90 PRO A C 1
ATOM 683 O O . PRO A 1 90 ? 1.132 5.570 -8.833 1.00 40.00 90 PRO A O 1
ATOM 686 N N . MET A 1 91 ? -0.352 6.601 -10.176 1.00 40.66 91 MET A N 1
ATOM 687 C CA . MET A 1 91 ? -1.537 5.851 -9.792 1.00 40.66 91 MET A CA 1
ATOM 688 C C . MET A 1 91 ? -1.271 4.365 -10.060 1.00 40.66 91 MET A C 1
ATOM 690 O O . MET A 1 91 ? -1.282 3.927 -11.207 1.00 40.66 91 MET A O 1
ATOM 694 N N . VAL A 1 92 ? -1.008 3.582 -9.011 1.00 50.91 92 VAL A N 1
ATOM 695 C CA . VAL A 1 92 ? -1.030 2.119 -9.101 1.00 50.91 92 VAL A CA 1
ATOM 696 C C . VAL A 1 92 ? -2.497 1.744 -9.258 1.00 50.91 92 VAL A C 1
ATOM 698 O O . VAL A 1 92 ? -3.238 1.663 -8.281 1.00 50.91 92 VAL A O 1
ATOM 701 N N . ILE A 1 93 ? -2.934 1.632 -10.512 1.00 49.97 93 ILE A N 1
ATOM 702 C CA . ILE A 1 93 ? -4.307 1.293 -10.878 1.00 49.97 93 ILE A CA 1
ATOM 703 C C . ILE A 1 93 ? -4.572 -0.139 -10.384 1.00 49.97 93 ILE A C 1
ATOM 705 O O . ILE A 1 93 ? -3.924 -1.069 -10.868 1.00 49.97 93 ILE A O 1
ATOM 709 N N . PRO A 1 94 ? -5.485 -0.354 -9.419 1.00 48.09 94 PRO A N 1
ATOM 710 C CA . PRO A 1 94 ? -5.835 -1.695 -8.975 1.00 48.09 94 PRO A CA 1
ATOM 711 C C . PRO A 1 94 ? -6.392 -2.525 -10.149 1.00 48.09 94 PRO A C 1
ATOM 713 O O . PRO A 1 94 ? -7.107 -1.982 -11.000 1.00 48.09 94 PRO A O 1
ATOM 716 N N . PRO A 1 95 ? -6.111 -3.841 -10.205 1.00 50.56 95 PRO A N 1
ATOM 717 C CA . PRO A 1 95 ? -6.465 -4.709 -11.336 1.00 50.56 95 PRO A CA 1
ATOM 718 C C . PRO A 1 95 ? -7.975 -4.769 -11.626 1.00 50.56 95 PRO A C 1
ATOM 720 O O . PRO A 1 95 ? -8.385 -5.085 -12.742 1.00 50.56 95 PRO A O 1
ATOM 723 N N . GLU A 1 96 ? -8.820 -4.389 -10.666 1.00 48.72 96 GLU A N 1
ATOM 724 C CA . GLU A 1 96 ? -10.268 -4.289 -10.866 1.00 48.72 96 GLU A CA 1
ATOM 725 C C . GLU A 1 96 ? -10.673 -3.177 -11.853 1.00 48.72 96 GLU A C 1
ATOM 727 O O . GLU A 1 96 ? -11.656 -3.319 -12.582 1.00 48.72 96 GLU A O 1
ATOM 732 N N . ILE A 1 97 ? -9.890 -2.096 -11.948 1.00 48.97 97 ILE A N 1
ATOM 733 C CA . ILE A 1 97 ? -10.127 -0.998 -12.901 1.00 48.97 97 ILE A CA 1
ATOM 734 C C . ILE A 1 97 ? -9.640 -1.385 -14.305 1.00 48.97 97 ILE A C 1
ATOM 736 O O . ILE A 1 97 ? -10.256 -0.995 -15.299 1.00 48.97 97 ILE A O 1
ATOM 740 N N . VAL A 1 98 ? -8.599 -2.219 -14.399 1.00 45.94 98 VAL A N 1
ATOM 741 C CA . VAL A 1 98 ? -8.077 -2.729 -15.678 1.00 45.94 98 VAL A CA 1
ATOM 742 C C . VAL A 1 98 ? -9.150 -3.546 -16.407 1.00 45.94 98 VAL A C 1
ATOM 744 O O . VAL A 1 98 ? -9.391 -3.330 -17.591 1.00 45.94 98 VAL A O 1
ATOM 747 N N . SER A 1 99 ? -9.896 -4.389 -15.688 1.00 48.97 99 SER A N 1
ATOM 748 C CA . SER A 1 99 ? -10.982 -5.200 -16.267 1.00 48.97 99 SER A CA 1
ATOM 749 C C . SER A 1 99 ? -12.150 -4.357 -16.818 1.00 48.97 99 SER A C 1
ATOM 751 O O . SER A 1 99 ? -12.720 -4.679 -17.868 1.00 48.97 99 SER A O 1
ATOM 753 N N . ARG A 1 100 ? -12.484 -3.234 -16.163 1.00 47.81 100 ARG A N 1
ATOM 754 C CA . ARG A 1 100 ? -13.548 -2.318 -16.619 1.00 47.81 100 ARG A CA 1
ATOM 755 C C . ARG A 1 100 ? -13.110 -1.456 -17.804 1.00 47.81 100 ARG A C 1
ATOM 757 O O . ARG A 1 100 ? -13.921 -1.201 -18.694 1.00 47.81 100 ARG A O 1
ATOM 764 N N . ALA A 1 101 ? -11.841 -1.048 -17.840 1.00 48.06 101 ALA A N 1
ATOM 765 C CA . ALA A 1 101 ? -11.269 -0.306 -18.959 1.00 48.06 101 ALA A CA 1
ATOM 766 C C . ALA A 1 101 ? -11.221 -1.161 -20.238 1.00 48.06 101 ALA A C 1
ATOM 768 O O . ALA A 1 101 ? -11.677 -0.705 -21.286 1.00 48.06 101 ALA A O 1
ATOM 769 N N . THR A 1 102 ? -10.778 -2.422 -20.157 1.00 53.78 102 THR A N 1
ATOM 770 C CA . THR A 1 102 ? -10.689 -3.301 -21.338 1.00 53.78 102 THR A CA 1
ATOM 771 C C . THR A 1 102 ? -12.057 -3.577 -21.968 1.00 53.78 102 THR A C 1
ATOM 773 O O . THR A 1 102 ? -12.188 -3.512 -23.189 1.00 53.78 102 THR A O 1
ATOM 776 N N . LYS A 1 103 ? -13.107 -3.812 -21.166 1.00 47.19 103 LYS A N 1
ATOM 777 C CA . LYS A 1 103 ? -14.468 -4.013 -21.703 1.00 47.19 103 LYS A CA 1
ATOM 778 C C . LYS A 1 103 ? -15.029 -2.764 -22.392 1.00 47.19 103 LYS A C 1
ATOM 780 O O . LYS A 1 103 ? -15.688 -2.890 -23.420 1.00 47.19 103 LYS A O 1
ATOM 785 N N . SER A 1 104 ? -14.750 -1.572 -21.860 1.00 51.06 104 SER A N 1
ATOM 786 C CA . SER A 1 104 ? -15.189 -0.313 -22.478 1.00 51.06 104 SER A CA 1
ATOM 787 C C . SER A 1 104 ? -14.499 -0.072 -23.826 1.00 51.06 104 SER A C 1
ATOM 789 O O . SER A 1 104 ? -15.158 0.263 -24.809 1.00 51.06 104 SER A O 1
ATOM 791 N N . VAL A 1 105 ? -13.187 -0.326 -23.904 1.00 59.72 105 VAL A N 1
ATOM 792 C CA . VAL A 1 105 ? -12.402 -0.146 -25.139 1.00 59.72 105 VAL A CA 1
ATOM 793 C C . VAL A 1 105 ? -12.887 -1.072 -26.260 1.00 59.72 105 VAL A C 1
ATOM 795 O O . VAL A 1 105 ? -13.022 -0.621 -27.396 1.00 59.72 105 VAL A O 1
ATOM 798 N N . ILE A 1 106 ? -13.216 -2.332 -25.951 1.00 61.47 106 ILE A N 1
ATOM 799 C CA . ILE A 1 106 ? -13.733 -3.283 -26.952 1.00 61.47 106 ILE A CA 1
ATOM 800 C C . ILE A 1 106 ? -15.079 -2.809 -27.521 1.00 61.47 106 ILE A C 1
ATOM 802 O O . ILE A 1 106 ? -15.267 -2.833 -28.737 1.00 61.47 106 ILE A O 1
ATOM 806 N N . ASN A 1 107 ? -15.990 -2.317 -26.676 1.00 64.38 107 ASN A N 1
ATOM 807 C CA . ASN A 1 107 ? -17.281 -1.805 -27.145 1.00 64.38 107 ASN A CA 1
ATOM 808 C C . ASN A 1 107 ? -17.130 -0.554 -28.023 1.00 64.38 107 ASN A C 1
ATOM 810 O O . ASN A 1 107 ? -17.841 -0.425 -29.018 1.00 64.38 107 ASN A O 1
ATOM 814 N N . ILE A 1 108 ? -16.198 0.347 -27.693 1.00 69.88 108 ILE A N 1
ATOM 815 C CA . ILE A 1 108 ? -15.929 1.547 -28.504 1.00 69.88 108 ILE A CA 1
ATOM 816 C C . ILE A 1 108 ? -15.365 1.154 -29.875 1.00 69.88 108 ILE A C 1
ATOM 818 O O . ILE A 1 108 ? -15.833 1.655 -30.897 1.00 69.88 108 ILE A O 1
ATOM 822 N N . ALA A 1 109 ? -14.401 0.230 -29.915 1.00 72.06 109 ALA A N 1
ATOM 823 C CA . ALA A 1 109 ? -13.809 -0.236 -31.167 1.00 72.06 109 ALA A CA 1
ATOM 824 C C . ALA A 1 109 ? -14.851 -0.905 -32.079 1.00 72.06 109 ALA A C 1
ATOM 826 O O . ALA A 1 109 ? -14.893 -0.624 -33.276 1.00 72.06 109 ALA A O 1
ATOM 827 N N . LEU A 1 110 ? -15.731 -1.736 -31.511 1.00 79.75 110 LEU A N 1
ATOM 828 C CA . LEU A 1 110 ? -16.783 -2.421 -32.263 1.00 79.75 110 LEU A CA 1
ATOM 829 C C . LEU A 1 110 ? -17.880 -1.457 -32.755 1.00 79.75 110 LEU A C 1
ATOM 831 O O . LEU A 1 110 ? -18.428 -1.644 -33.836 1.00 79.75 110 LEU A O 1
ATOM 835 N N . ALA A 1 111 ? -18.175 -0.390 -32.010 1.00 80.31 111 ALA A N 1
ATOM 836 C CA . ALA A 1 111 ? -19.107 0.645 -32.459 1.00 80.31 111 ALA A CA 1
ATOM 837 C C . ALA A 1 111 ? -18.551 1.462 -33.642 1.00 80.31 111 ALA A C 1
ATOM 839 O O . ALA A 1 111 ? -19.288 1.777 -34.578 1.00 80.31 111 ALA A O 1
ATOM 840 N N . LEU A 1 112 ? -17.250 1.776 -33.631 1.00 84.50 112 LEU A N 1
ATOM 841 C CA . LEU A 1 112 ? -16.595 2.520 -34.713 1.00 84.50 112 LEU A CA 1
ATOM 842 C C . LEU A 1 112 ? -16.556 1.729 -36.025 1.00 84.50 112 LEU A C 1
ATOM 844 O O . LEU A 1 112 ? -16.816 2.299 -37.084 1.00 84.50 112 LEU A O 1
ATOM 848 N N . THR A 1 113 ? -16.279 0.423 -35.973 1.00 85.25 113 THR A N 1
ATOM 849 C CA . THR A 1 113 ? -16.271 -0.417 -37.182 1.00 85.25 113 THR A CA 1
ATOM 850 C C . THR A 1 113 ? -17.654 -0.495 -37.826 1.00 85.25 113 THR A C 1
ATOM 852 O O . THR A 1 113 ? -17.761 -0.370 -39.045 1.00 85.25 113 THR A O 1
ATOM 855 N N . VAL A 1 114 ? -18.718 -0.613 -37.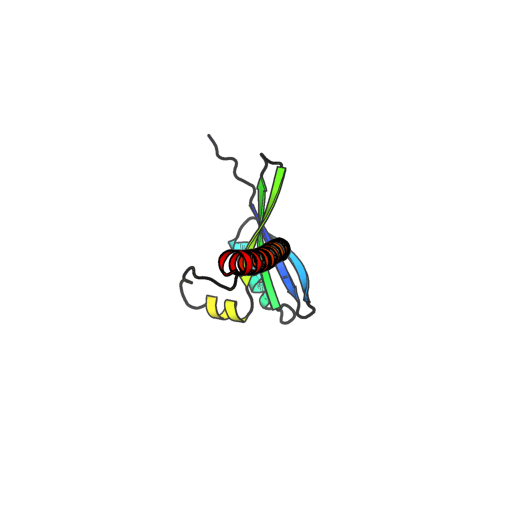025 1.00 85.69 114 VAL A N 1
ATOM 856 C CA . VAL A 1 114 ? -20.105 -0.594 -37.520 1.00 85.69 114 VAL A CA 1
ATOM 857 C C . VAL A 1 114 ? -20.458 0.761 -38.142 1.00 85.69 114 VAL A C 1
ATOM 859 O O . VAL A 1 114 ? -21.057 0.794 -39.215 1.00 85.69 114 VAL A O 1
ATOM 862 N N . LEU A 1 115 ? -20.048 1.877 -37.529 1.00 88.38 115 LEU A N 1
ATOM 863 C CA . LEU A 1 115 ? -20.280 3.222 -38.072 1.00 88.38 115 LEU A CA 1
ATOM 864 C C . LEU A 1 115 ? -19.595 3.443 -39.425 1.00 88.38 115 LEU A C 1
ATOM 866 O O . LEU A 1 115 ? -20.216 3.993 -40.332 1.00 88.38 115 LEU A O 1
ATOM 870 N N . ILE A 1 116 ? -18.347 2.996 -39.584 1.00 86.81 116 ILE A N 1
ATOM 871 C CA . ILE A 1 116 ? -17.618 3.105 -40.858 1.00 86.81 116 ILE A CA 1
ATOM 872 C C . ILE A 1 116 ? -18.287 2.242 -41.931 1.00 86.81 116 ILE A C 1
ATOM 874 O O . ILE A 1 116 ? -18.451 2.694 -43.064 1.00 86.81 116 ILE A O 1
ATOM 878 N N . LEU A 1 117 ? -18.714 1.024 -41.581 1.00 86.44 117 LEU A N 1
ATOM 879 C CA . LEU A 1 117 ? -19.383 0.124 -42.519 1.00 86.44 117 LEU A CA 1
ATOM 880 C C . LEU A 1 117 ? -20.729 0.704 -42.985 1.00 86.44 117 LEU A C 1
ATOM 882 O O . LEU A 1 117 ? -21.000 0.752 -44.183 1.00 86.44 117 LEU A O 1
ATOM 886 N N . LEU A 1 118 ? -21.541 1.207 -42.049 1.00 84.38 118 LEU A N 1
ATOM 887 C CA . LEU A 1 118 ? -22.815 1.862 -42.356 1.00 84.38 118 LEU A CA 1
ATOM 888 C C . LEU A 1 118 ? -22.615 3.156 -43.149 1.00 84.38 118 LEU A C 1
ATOM 890 O O . LEU A 1 118 ? -23.339 3.391 -44.113 1.00 84.38 118 LEU A O 1
ATOM 894 N N . GLY A 1 119 ? -21.615 3.966 -42.793 1.00 84.12 119 GLY A N 1
ATOM 895 C CA . GLY A 1 119 ? -21.265 5.184 -43.522 1.00 84.12 119 GLY A CA 1
ATOM 896 C C . GLY A 1 119 ? -20.812 4.900 -44.954 1.00 84.12 119 GLY A C 1
ATOM 897 O O . GLY A 1 119 ? -21.249 5.581 -45.878 1.00 84.12 119 GLY A O 1
ATOM 898 N N . GLY A 1 120 ? -20.005 3.856 -45.163 1.00 79.31 120 GLY A N 1
ATOM 899 C CA . GLY A 1 120 ? -19.570 3.428 -46.494 1.00 79.31 120 GLY A CA 1
ATOM 900 C C . GLY A 1 120 ? -20.722 2.927 -47.371 1.00 79.31 120 GLY A C 1
ATOM 901 O O . GLY A 1 120 ? -20.802 3.288 -48.545 1.00 79.31 120 GLY A O 1
ATOM 902 N N . ILE A 1 121 ? -21.648 2.150 -46.799 1.00 79.38 121 ILE A N 1
ATOM 903 C CA . ILE A 1 121 ? -22.853 1.680 -47.504 1.00 79.38 121 ILE A CA 1
ATOM 904 C C . ILE A 1 121 ? -23.781 2.858 -47.832 1.00 79.38 121 ILE A C 1
ATOM 906 O O . ILE A 1 121 ? -24.251 2.973 -48.963 1.00 79.38 121 ILE A O 1
ATOM 910 N N . ALA A 1 122 ? -24.018 3.758 -46.874 1.00 75.50 122 ALA A N 1
ATOM 911 C CA . ALA A 1 122 ? -24.845 4.943 -47.084 1.00 75.50 122 ALA A CA 1
ATOM 912 C C . ALA A 1 122 ? -24.254 5.863 -48.163 1.00 75.50 122 ALA A C 1
ATOM 914 O O . ALA A 1 122 ? -24.988 6.345 -49.021 1.00 75.50 122 ALA A O 1
ATOM 915 N N . PHE A 1 123 ? -22.931 6.050 -48.178 1.00 78.44 123 PHE A N 1
ATOM 916 C CA . PHE A 1 123 ? -22.258 6.823 -49.218 1.00 78.44 123 PHE A CA 1
ATOM 917 C C . PHE A 1 123 ? -22.416 6.179 -50.600 1.00 78.44 123 PHE A C 1
ATOM 919 O O . PHE A 1 123 ? -22.751 6.876 -51.551 1.00 78.44 123 PHE A O 1
ATOM 926 N N . GLN A 1 124 ? -22.265 4.854 -50.726 1.00 70.50 124 GLN A N 1
ATOM 927 C CA . GLN A 1 124 ? -22.528 4.167 -51.999 1.00 70.50 124 GLN A CA 1
ATOM 928 C C . GLN A 1 124 ? -23.979 4.299 -52.479 1.00 70.50 124 GLN A C 1
ATOM 930 O O . GLN A 1 124 ? -24.208 4.338 -53.684 1.00 70.50 124 GLN A O 1
ATOM 935 N N . LEU A 1 125 ? -24.950 4.338 -51.563 1.00 71.25 125 LEU A N 1
ATOM 936 C CA . LEU A 1 125 ? -26.368 4.488 -51.901 1.00 71.25 125 LEU A CA 1
ATOM 937 C C . LEU A 1 125 ? -26.740 5.920 -52.300 1.00 71.25 125 LEU A C 1
ATOM 939 O O . LEU A 1 125 ? -27.636 6.092 -53.115 1.00 71.25 125 LEU A O 1
ATOM 943 N N . ILE A 1 126 ? -26.071 6.929 -51.735 1.00 72.06 126 ILE A N 1
ATOM 944 C CA . ILE A 1 126 ? -26.294 8.347 -52.065 1.00 72.06 126 ILE A CA 1
ATOM 945 C C . ILE A 1 126 ? -25.575 8.743 -53.361 1.00 72.06 126 ILE A C 1
ATOM 947 O O . ILE A 1 126 ? -26.059 9.604 -54.088 1.00 72.06 126 ILE A O 1
ATOM 951 N N . ASN A 1 127 ? -24.420 8.134 -53.644 1.00 67.88 127 ASN A N 1
ATOM 952 C CA . ASN A 1 127 ? -23.585 8.451 -54.807 1.00 67.88 127 ASN A CA 1
ATOM 953 C C . ASN A 1 127 ? -23.810 7.503 -56.006 1.00 67.88 127 ASN A C 1
ATOM 955 O O . ASN A 1 127 ? -22.972 7.450 -56.909 1.00 67.88 127 ASN A O 1
ATOM 959 N N . ARG A 1 128 ? -24.908 6.740 -55.990 1.00 53.75 128 ARG A N 1
ATOM 960 C CA . ARG A 1 128 ? -25.465 6.000 -57.132 1.00 53.75 128 ARG A CA 1
ATOM 961 C C . ARG A 1 128 ? -26.630 6.778 -57.724 1.00 53.75 128 ARG A C 1
ATOM 963 O O . ARG A 1 128 ? -26.769 6.713 -58.963 1.00 53.75 128 ARG A O 1
#

pLDDT: mean 74.33, std 17.57, range [37.62, 92.81]

Organism: NCBI:txid2048283

Foldseek 3Di:
DPPDPFQKKKWKWWQFPVRDIDTDDIGSDPVVSVVVQVVVQVPPRTFKIWIWIWTQDPVVRDIDIDGPDMDGPVVVVVVVDDDDDDDDDPPPDPVVVVVVVVVVVVVVVVVVVVVVVVVVVVVVVVVD

Radius of gyration: 23.84 Å; chains: 1; bounding box: 44×32×75 Å

Sequence (128 aa):
MSGNLLRKTYTVMVTRTTGAQMELETASEYAAAMESAKKALDNTNNVEARVVENKYDDATRKEKKQVVKILNRDNLASATSGPARHGNGPMVIPPEIVSRATKSVINIALALTVLILLGGIAFQLINR